Protein AF-A0A2N2PPU5-F1 (afdb_monomer_lite)

Foldseek 3Di:
DPPDDDAAEDEAEQDDVRCVVVPNPPLVCQVVVVHQEYEHEYPPQPDHRPLLRVLVSCVPTNHAYAYEDGDPDDALLSSLVSLLVNVVSPHPYYDYPPCPVCVVVVLNVVSVVCSVVNVCSVVCNVVVVRDDDDDQDQDDVPDGPNPDDPPPPD

Sequence (154 aa):
RIGKGQKISAVVFANEADNLFYGLDVEAWIKEGLVDIIIPYPWPEYFEIDMEFFERITKNSKCEMYPNVMPRQMSPNEYLEKARRYYEHGADGLAFWDCNGRYPLLNQWQAVRELGHQEELGKWLETERFPRRFSLLRRVADYTVDRYWPGSGG

Structure (mmCIF, N/CA/C/O backbone):
data_AF-A0A2N2PPU5-F1
#
_entry.id   AF-A0A2N2PPU5-F1
#
loop_
_atom_site.group_PDB
_atom_site.id
_atom_site.type_symbol
_atom_site.label_atom_id
_atom_site.label_alt_id
_atom_site.label_comp_id
_atom_site.label_asym_id
_atom_site.label_entity_id
_atom_site.label_seq_id
_atom_site.pdbx_PDB_ins_code
_atom_site.Cartn_x
_atom_site.Cartn_y
_atom_site.Cartn_z
_atom_site.occupancy
_atom_site.B_iso_or_equiv
_atom_site.auth_seq_id
_atom_site.auth_comp_id
_atom_site.auth_asym_id
_atom_site.auth_atom_id
_atom_site.pdbx_PDB_model_num
ATOM 1 N N . ARG A 1 1 ? -22.166 -21.556 17.459 1.00 39.47 1 ARG A N 1
ATOM 2 C CA . ARG A 1 1 ? -20.699 -21.410 17.277 1.00 39.47 1 ARG A CA 1
ATOM 3 C C . ARG A 1 1 ? -20.448 -21.200 15.786 1.00 39.47 1 ARG A C 1
ATOM 5 O O . ARG A 1 1 ? -20.415 -22.178 15.055 1.00 39.47 1 ARG A O 1
ATOM 12 N N . ILE A 1 2 ? -20.379 -19.951 15.324 1.00 45.12 2 ILE A N 1
ATOM 13 C CA . ILE A 1 2 ? -19.880 -19.651 13.973 1.00 45.12 2 ILE A CA 1
ATOM 14 C C . ILE A 1 2 ? -18.355 -19.831 14.062 1.00 45.12 2 ILE A C 1
ATOM 16 O O . ILE A 1 2 ? -17.731 -19.291 14.974 1.00 45.12 2 ILE A O 1
ATOM 20 N N . GLY A 1 3 ? -17.799 -20.737 13.254 1.00 46.66 3 GLY A N 1
ATOM 21 C CA . GLY A 1 3 ? -16.379 -21.116 13.261 1.00 46.66 3 GLY A CA 1
ATOM 22 C C . GLY A 1 3 ? -15.447 -19.952 12.906 1.00 46.66 3 GLY A C 1
ATOM 23 O O . GLY A 1 3 ? -15.929 -18.944 12.413 1.00 46.66 3 GLY A O 1
ATOM 24 N N . LYS A 1 4 ? -14.141 -20.107 13.208 1.00 59.59 4 LYS A N 1
ATOM 25 C CA . LYS A 1 4 ? -13.001 -19.197 12.919 1.00 59.59 4 LYS A CA 1
ATOM 26 C C . LYS A 1 4 ? -13.418 -17.861 12.273 1.00 59.59 4 LYS A C 1
ATOM 28 O O . LYS A 1 4 ? -13.713 -17.845 11.083 1.00 59.59 4 LYS A O 1
ATOM 33 N N . GLY A 1 5 ? -13.455 -16.796 13.083 1.00 76.12 5 GLY A N 1
ATOM 34 C CA . GLY A 1 5 ? -14.030 -15.488 12.743 1.00 76.12 5 GLY A CA 1
ATOM 35 C C . GLY A 1 5 ? -13.695 -15.033 11.325 1.00 76.12 5 GLY A C 1
ATOM 36 O O . GLY A 1 5 ? -12.524 -14.906 10.970 1.00 76.12 5 GLY A O 1
ATOM 37 N N . GLN A 1 6 ? -14.734 -14.860 10.510 1.00 86.56 6 GLN A N 1
ATOM 38 C CA . GLN A 1 6 ? -14.619 -14.300 9.169 1.00 86.56 6 GLN A CA 1
ATOM 39 C C . GLN A 1 6 ? -14.116 -12.861 9.288 1.00 86.56 6 GLN A C 1
ATOM 41 O O . GLN A 1 6 ? -14.627 -12.123 10.126 1.00 86.56 6 GLN A O 1
ATOM 46 N N . LYS A 1 7 ? -13.134 -12.487 8.461 1.00 93.00 7 LYS A N 1
ATOM 47 C CA . LYS A 1 7 ? -12.697 -11.095 8.344 1.00 93.00 7 LYS A CA 1
ATOM 48 C C . LYS A 1 7 ? -13.614 -10.336 7.383 1.00 93.00 7 LYS A C 1
ATOM 50 O O . LYS A 1 7 ? -13.991 -10.878 6.342 1.00 93.00 7 LYS A O 1
ATOM 55 N N . ILE A 1 8 ? -13.915 -9.087 7.708 1.00 96.19 8 ILE A N 1
ATOM 56 C CA . ILE A 1 8 ? -14.642 -8.134 6.870 1.00 96.19 8 ILE A CA 1
ATOM 57 C C . ILE A 1 8 ? -13.647 -7.103 6.335 1.00 96.19 8 ILE A C 1
ATOM 59 O O . ILE A 1 8 ? -12.911 -6.483 7.100 1.00 96.19 8 ILE A O 1
ATOM 63 N N . SER A 1 9 ? -13.635 -6.906 5.017 1.00 97.31 9 SER A N 1
ATOM 64 C CA . SER A 1 9 ? -12.830 -5.877 4.354 1.00 97.31 9 SER A CA 1
ATOM 65 C C . SER A 1 9 ? -13.712 -4.843 3.663 1.00 97.31 9 SER A C 1
ATOM 67 O O . SER A 1 9 ? -14.697 -5.226 3.027 1.00 97.31 9 SER A O 1
ATOM 69 N N . ALA A 1 10 ? -13.319 -3.571 3.698 1.00 98.00 10 ALA A N 1
ATOM 70 C CA . ALA A 1 10 ? -13.996 -2.493 2.983 1.00 98.00 10 ALA A CA 1
ATOM 71 C C . ALA A 1 10 ? -13.027 -1.725 2.074 1.00 98.00 10 ALA A C 1
ATOM 73 O O . ALA A 1 10 ? -11.951 -1.308 2.503 1.00 98.00 10 ALA A O 1
ATOM 74 N N . VAL A 1 11 ? -13.435 -1.512 0.821 1.00 97.88 11 VAL A N 1
ATOM 75 C CA . VAL A 1 11 ? -12.782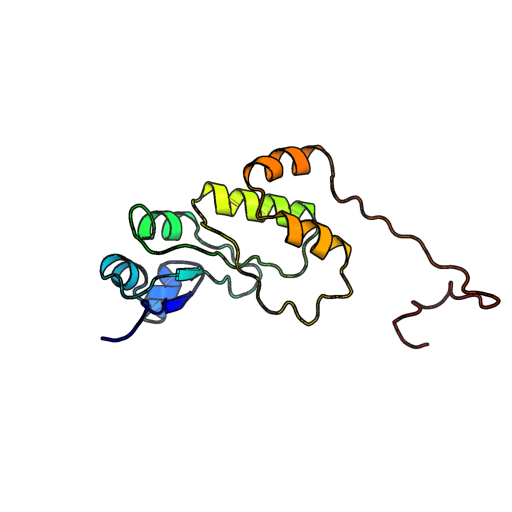 -0.564 -0.090 1.00 97.88 11 VAL A CA 1
ATOM 76 C C . VAL A 1 11 ? -13.456 0.791 0.090 1.00 97.88 11 VAL A C 1
ATOM 78 O O . VAL A 1 11 ? -14.681 0.876 0.016 1.00 97.88 11 VAL A O 1
ATOM 81 N N . VAL A 1 12 ? -12.666 1.828 0.351 1.00 97.69 12 VAL A N 1
ATOM 82 C CA . VAL A 1 12 ? -13.145 3.161 0.755 1.00 97.69 12 VAL A CA 1
ATOM 83 C C . VAL A 1 12 ? -12.490 4.257 -0.087 1.00 97.69 12 VAL A C 1
ATOM 85 O O . VAL A 1 12 ? -11.519 3.994 -0.799 1.00 97.69 12 VAL A O 1
ATOM 88 N N . PHE A 1 13 ? -13.004 5.488 -0.027 1.00 96.94 13 PHE A N 1
ATOM 89 C CA . PHE A 1 13 ? -12.401 6.618 -0.743 1.00 96.94 13 PHE A CA 1
ATOM 90 C C . PHE A 1 13 ? -11.046 7.007 -0.143 1.00 96.94 13 PHE A C 1
ATOM 92 O O . PHE A 1 13 ? -10.718 6.633 0.980 1.00 96.94 13 PHE A O 1
ATOM 99 N N . ALA A 1 14 ? -10.257 7.773 -0.892 1.00 96.56 14 ALA A N 1
ATOM 100 C CA . ALA A 1 14 ? -8.877 8.110 -0.547 1.00 96.56 14 ALA A CA 1
ATOM 101 C C . ALA A 1 14 ? -8.696 9.139 0.582 1.00 96.56 14 ALA A C 1
ATOM 103 O O . ALA A 1 14 ? -7.557 9.360 0.981 1.00 96.56 14 ALA A O 1
ATOM 104 N N . ASN A 1 15 ? -9.755 9.769 1.095 1.00 96.25 15 ASN A N 1
ATOM 105 C CA . ASN A 1 15 ? -9.662 10.767 2.167 1.00 96.25 15 ASN A CA 1
ATOM 106 C C . ASN A 1 15 ? -10.932 10.806 3.036 1.00 96.25 15 ASN A C 1
ATOM 108 O O . ASN A 1 15 ? -11.968 10.248 2.670 1.00 96.25 15 ASN A O 1
ATOM 112 N N . GLU A 1 16 ? -10.847 11.467 4.191 1.00 96.94 16 GLU A N 1
ATOM 113 C CA . GLU A 1 16 ? -11.947 11.590 5.158 1.00 96.94 16 GLU A CA 1
ATOM 114 C C . GLU A 1 16 ? -13.184 12.282 4.566 1.00 96.94 16 GLU A C 1
ATOM 116 O O . GLU A 1 16 ? -14.306 11.801 4.724 1.00 96.94 16 GLU A O 1
ATOM 121 N N . ALA A 1 17 ? -12.978 13.390 3.850 1.00 96.25 17 ALA A N 1
ATOM 122 C CA . ALA A 1 17 ? -14.058 14.233 3.347 1.00 96.25 17 ALA A CA 1
ATOM 123 C C . ALA A 1 17 ? -14.959 13.492 2.349 1.00 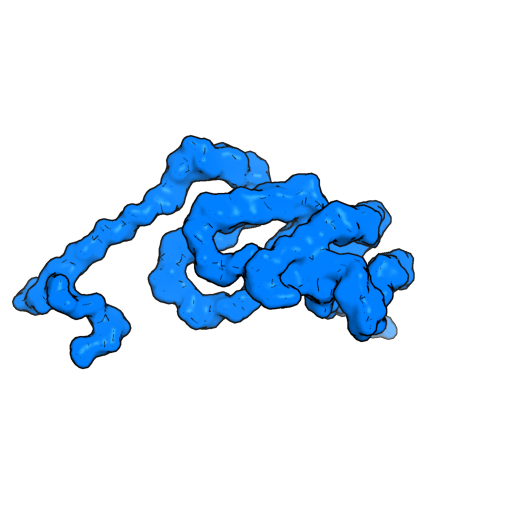96.25 17 ALA A C 1
ATOM 125 O O . ALA A 1 17 ? -16.182 13.545 2.476 1.00 96.25 17 ALA A O 1
ATOM 126 N N . ASP A 1 18 ? -14.370 12.762 1.400 1.00 96.00 18 ASP A N 1
ATOM 127 C CA . ASP A 1 18 ? -15.115 11.983 0.410 1.00 96.00 18 ASP A CA 1
ATOM 128 C C . ASP A 1 18 ? -15.856 10.815 1.066 1.00 96.00 18 ASP A C 1
ATOM 130 O O . ASP A 1 18 ? -17.023 10.568 0.763 1.00 96.00 18 ASP A O 1
ATOM 134 N N . ASN A 1 19 ? -15.210 10.121 2.008 1.00 97.56 19 ASN A N 1
ATOM 135 C CA . ASN A 1 19 ? -15.857 9.044 2.754 1.00 97.56 19 ASN A CA 1
ATOM 136 C C . ASN A 1 19 ? -17.104 9.549 3.489 1.00 97.56 19 ASN A C 1
ATOM 138 O O . ASN A 1 19 ? -18.187 8.994 3.299 1.00 97.56 19 ASN A O 1
ATOM 142 N N . LEU A 1 20 ? -16.992 10.649 4.237 1.00 97.62 20 LEU A N 1
ATOM 143 C CA . LEU A 1 20 ? -18.129 11.242 4.942 1.00 97.62 20 LEU A CA 1
ATOM 144 C C . LEU A 1 20 ? -19.200 11.778 3.986 1.00 97.62 20 LEU A C 1
ATOM 146 O O . LEU A 1 20 ? -20.389 11.576 4.235 1.00 97.62 20 LEU A O 1
ATOM 150 N N . PHE A 1 21 ? -18.805 12.408 2.876 1.00 97.06 21 PHE A N 1
ATOM 151 C CA . PHE A 1 21 ? -19.737 12.903 1.860 1.00 97.06 21 PHE A CA 1
ATOM 152 C C . PHE A 1 21 ? -20.631 11.786 1.300 1.00 97.06 21 PHE A C 1
ATOM 154 O O . PHE A 1 21 ? -21.829 11.993 1.105 1.00 97.06 21 PHE A O 1
ATOM 161 N N . TYR A 1 22 ? -20.074 10.588 1.099 1.00 97.00 22 TYR A N 1
ATOM 162 C CA . TYR A 1 22 ? -20.811 9.411 0.629 1.00 97.00 22 TYR A CA 1
ATOM 163 C C . TYR A 1 22 ? -21.372 8.523 1.756 1.00 97.00 22 TYR A C 1
ATOM 165 O O . TYR A 1 22 ? -21.889 7.440 1.479 1.00 97.00 22 TYR A O 1
ATOM 173 N N . GLY A 1 23 ? -21.323 8.972 3.015 1.00 97.50 23 GLY A N 1
ATOM 174 C CA . GLY A 1 23 ? -21.933 8.276 4.154 1.00 97.50 23 GLY A CA 1
ATOM 175 C C . GLY A 1 23 ? -21.133 7.089 4.701 1.00 97.50 23 GLY A C 1
ATOM 176 O O . GLY A 1 23 ? -21.709 6.202 5.330 1.00 97.50 23 GLY A O 1
ATOM 177 N N . LEU A 1 24 ? -19.821 7.054 4.465 1.00 98.12 24 LEU A N 1
ATOM 178 C CA . LEU A 1 24 ? -18.902 6.048 4.992 1.00 98.12 24 LEU A CA 1
ATOM 179 C C . LEU A 1 24 ? -18.167 6.617 6.217 1.00 98.12 24 LEU A C 1
ATOM 181 O O . LEU A 1 24 ? -17.141 7.282 6.086 1.00 98.12 24 LEU A O 1
ATOM 185 N N . ASP A 1 25 ? -18.677 6.356 7.423 1.00 98.25 25 ASP A N 1
ATOM 186 C CA . ASP A 1 25 ? -17.979 6.701 8.672 1.00 98.25 25 ASP A CA 1
ATOM 187 C C . ASP A 1 25 ? -16.933 5.629 9.017 1.00 98.25 25 ASP A C 1
ATOM 189 O O . ASP A 1 25 ? -17.117 4.769 9.882 1.00 98.25 25 ASP A O 1
ATOM 193 N N . VAL A 1 26 ? -15.832 5.655 8.265 1.00 98.31 26 VAL A N 1
ATOM 194 C CA . VAL A 1 26 ? -14.758 4.656 8.354 1.00 98.31 26 VAL A CA 1
ATOM 195 C C . VAL A 1 26 ? -14.116 4.642 9.744 1.00 98.31 26 VAL A C 1
ATOM 197 O O . VAL A 1 26 ? -13.783 3.575 10.258 1.00 98.31 26 VAL A O 1
ATOM 200 N N . GLU A 1 27 ? -13.966 5.807 10.381 1.00 98.31 27 GLU A N 1
ATOM 201 C CA . GLU A 1 27 ? -13.378 5.906 11.719 1.00 98.31 27 GLU A CA 1
ATOM 202 C C . GLU A 1 27 ? -14.265 5.226 12.772 1.00 98.31 27 GLU A C 1
ATOM 204 O O . GLU A 1 27 ? -13.750 4.474 13.606 1.00 98.31 27 GLU A O 1
ATOM 209 N N . ALA A 1 28 ? -15.587 5.432 12.724 1.00 98.31 28 ALA A N 1
ATOM 210 C CA . ALA A 1 28 ? -16.514 4.727 13.607 1.00 98.31 28 ALA A CA 1
ATOM 211 C C . ALA A 1 28 ? -16.465 3.210 13.381 1.00 98.31 28 ALA A C 1
ATOM 213 O O . ALA A 1 28 ? -16.356 2.453 14.346 1.00 98.31 28 ALA A O 1
ATOM 214 N N . TRP A 1 29 ? -16.449 2.754 12.122 1.00 98.38 29 TRP A N 1
ATOM 215 C CA . TRP A 1 29 ? -16.381 1.322 11.807 1.00 98.38 29 TRP A CA 1
ATOM 216 C C . TRP A 1 29 ? -15.142 0.648 12.393 1.00 98.38 29 TRP A C 1
ATOM 218 O O . TRP A 1 29 ? -15.244 -0.453 12.937 1.00 98.38 29 TRP A O 1
ATOM 228 N N . ILE A 1 30 ? -13.982 1.306 12.313 1.00 98.12 30 ILE A N 1
ATOM 229 C CA . ILE A 1 30 ? -12.733 0.790 12.883 1.00 98.12 30 ILE A CA 1
ATOM 230 C C . ILE A 1 30 ? -12.802 0.773 14.415 1.00 98.12 30 ILE A C 1
ATOM 232 O O . ILE A 1 30 ? -12.472 -0.243 15.031 1.00 98.12 30 ILE A O 1
ATOM 236 N N . LYS A 1 31 ? -13.262 1.864 15.044 1.00 97.50 31 LYS A N 1
ATOM 237 C CA . LYS A 1 31 ? -13.374 1.965 16.512 1.00 97.50 31 LYS A CA 1
ATOM 238 C C . LYS A 1 31 ? -14.321 0.926 17.106 1.00 97.50 31 LYS A C 1
ATOM 240 O O . LYS A 1 31 ? -14.039 0.375 18.168 1.00 97.50 31 LYS A O 1
ATOM 245 N N . GLU A 1 32 ? -15.428 0.660 16.425 1.00 97.31 32 GLU A N 1
ATOM 246 C CA . GLU A 1 32 ? -16.437 -0.313 16.847 1.00 97.31 32 GLU A CA 1
ATOM 247 C C . GLU A 1 32 ? -16.075 -1.756 16.462 1.00 97.31 32 GLU A C 1
ATOM 249 O O . GLU A 1 32 ? -16.741 -2.697 16.896 1.00 97.31 32 GLU A O 1
ATOM 254 N N . GLY A 1 33 ? -15.002 -1.956 15.688 1.00 96.06 33 GLY A N 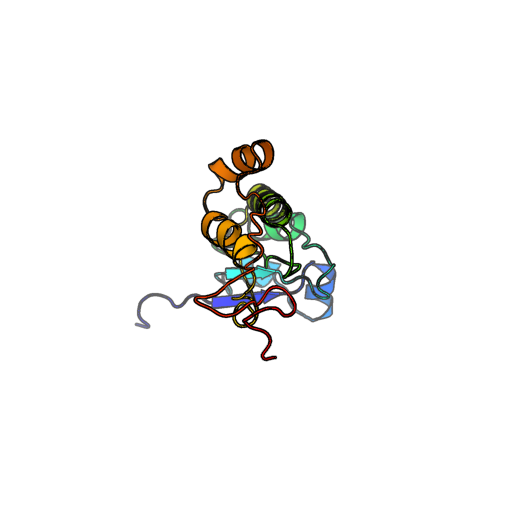1
ATOM 255 C CA . GLY A 1 33 ? -14.553 -3.277 15.250 1.00 96.06 33 GLY A CA 1
ATOM 256 C C . GLY A 1 33 ? -15.491 -3.932 14.233 1.00 96.06 33 GLY A C 1
ATOM 257 O O . GLY A 1 33 ? -15.623 -5.154 14.223 1.00 96.06 33 GLY A O 1
ATOM 258 N N . LEU A 1 34 ? -16.160 -3.127 13.403 1.00 96.56 34 LEU A N 1
ATOM 259 C CA . LEU A 1 34 ? -17.064 -3.593 12.344 1.00 96.56 34 LEU A CA 1
ATOM 260 C C . LEU A 1 34 ? -16.315 -4.045 11.083 1.00 96.56 34 LEU A C 1
ATOM 262 O O . LEU A 1 34 ? -16.874 -4.768 10.258 1.00 96.56 34 LEU A O 1
ATOM 266 N N . VAL A 1 35 ? -15.065 -3.607 10.928 1.00 97.38 35 VAL A N 1
ATOM 267 C CA . VAL A 1 35 ? -14.198 -3.922 9.793 1.00 97.38 35 VAL A CA 1
ATOM 268 C C . VAL A 1 35 ? -12.828 -4.379 10.290 1.00 97.38 35 VAL A C 1
ATOM 270 O O . VAL A 1 35 ? -12.257 -3.793 11.208 1.00 97.38 35 VAL A O 1
ATOM 273 N N . ASP A 1 36 ? -12.299 -5.434 9.675 1.00 97.62 36 ASP A N 1
ATOM 274 C CA . ASP A 1 36 ? -10.976 -5.982 9.982 1.00 97.62 36 ASP A CA 1
ATOM 275 C C . ASP A 1 36 ? -9.902 -5.437 9.037 1.00 97.62 36 ASP A C 1
ATOM 277 O O . ASP A 1 36 ? -8.734 -5.382 9.408 1.00 97.62 36 ASP A O 1
ATOM 281 N N . ILE A 1 37 ? -10.274 -5.061 7.809 1.00 98.38 37 ILE A N 1
ATOM 282 C CA . ILE A 1 37 ? -9.345 -4.583 6.778 1.00 98.38 37 ILE A CA 1
ATOM 283 C C . ILE A 1 37 ? -9.933 -3.373 6.047 1.00 98.38 37 ILE A C 1
ATOM 285 O O . ILE A 1 37 ? -11.025 -3.460 5.482 1.00 98.38 37 ILE A O 1
ATOM 289 N N . ILE A 1 38 ? -9.180 -2.278 5.964 1.00 98.44 38 ILE A N 1
ATOM 290 C CA . ILE A 1 38 ? -9.516 -1.134 5.109 1.00 98.44 38 ILE A CA 1
ATOM 291 C C . ILE A 1 38 ? -8.575 -1.045 3.909 1.00 98.44 38 ILE A C 1
ATOM 293 O O . ILE A 1 38 ? -7.371 -1.287 3.999 1.00 98.44 38 ILE A O 1
ATOM 297 N N . ILE A 1 39 ? -9.151 -0.721 2.754 1.00 98.56 39 ILE A N 1
ATOM 298 C CA . ILE A 1 39 ? -8.447 -0.584 1.478 1.00 98.56 39 ILE A CA 1
ATOM 299 C C . ILE A 1 39 ? -8.796 0.797 0.918 1.00 98.56 39 ILE A C 1
ATOM 301 O O . ILE A 1 39 ? -9.788 0.931 0.193 1.00 98.56 39 ILE A O 1
ATOM 305 N N . PRO A 1 40 ? -8.035 1.849 1.265 1.00 97.75 40 PRO A N 1
ATOM 306 C CA . PRO A 1 40 ? -8.244 3.150 0.663 1.00 97.75 40 PRO A CA 1
ATOM 307 C C . PRO A 1 40 ? -7.901 3.089 -0.820 1.00 97.75 40 PRO A C 1
ATOM 309 O O . PRO A 1 40 ? -6.853 2.577 -1.229 1.00 97.75 40 PRO A O 1
ATOM 312 N N . TYR A 1 41 ? -8.828 3.586 -1.628 1.00 95.62 41 TYR A N 1
ATOM 313 C CA . TYR A 1 41 ? -8.772 3.518 -3.073 1.00 95.62 41 TYR A CA 1
ATOM 314 C C . TYR A 1 41 ? -8.777 4.940 -3.657 1.00 95.62 41 TYR A C 1
ATOM 316 O O . TYR A 1 41 ? -9.760 5.671 -3.497 1.00 95.62 41 TYR A O 1
ATOM 324 N N . PRO A 1 42 ? -7.709 5.350 -4.362 1.00 90.44 42 PRO A N 1
ATOM 325 C CA . PRO A 1 42 ? -7.650 6.648 -5.013 1.00 90.44 42 PRO A CA 1
ATOM 326 C C . PRO A 1 42 ? -8.431 6.624 -6.327 1.00 90.44 42 PRO A C 1
ATOM 328 O O . PRO A 1 42 ? -8.008 6.036 -7.327 1.00 90.44 42 PRO A O 1
ATOM 331 N N . TRP A 1 43 ? -9.602 7.262 -6.313 1.00 80.38 43 TRP A N 1
ATOM 332 C CA . TRP A 1 43 ? -10.400 7.530 -7.505 1.00 80.38 43 TRP A CA 1
ATOM 333 C C . TRP A 1 43 ? -10.648 9.037 -7.650 1.00 80.38 43 TRP A C 1
ATOM 335 O O . TRP A 1 43 ? -11.190 9.633 -6.721 1.00 80.38 43 TRP A O 1
ATOM 345 N N . PRO A 1 44 ? -10.349 9.643 -8.816 1.00 80.50 44 PRO A N 1
ATOM 346 C CA . PRO A 1 44 ? -9.711 9.046 -9.999 1.00 80.50 44 PRO A CA 1
ATOM 347 C C . PRO A 1 44 ? -8.235 8.657 -9.764 1.00 80.50 44 PRO A C 1
ATOM 349 O O . PRO A 1 44 ? -7.628 9.080 -8.790 1.00 80.50 44 PRO A O 1
ATOM 352 N N . GLU A 1 45 ? -7.652 7.856 -10.667 1.00 67.56 45 GLU A N 1
ATOM 353 C CA . GLU A 1 45 ? -6.344 7.161 -10.538 1.00 67.56 45 GLU A CA 1
ATOM 354 C C . GLU A 1 45 ? -5.125 8.043 -10.180 1.00 67.56 45 GLU A C 1
ATOM 356 O O . GLU A 1 45 ? -4.099 7.520 -9.750 1.00 67.56 45 GLU A O 1
ATOM 361 N N . TYR A 1 46 ? -5.236 9.366 -10.320 1.00 69.44 46 TYR A N 1
ATOM 362 C CA . TYR A 1 46 ? -4.180 10.336 -10.005 1.00 69.44 46 TYR A CA 1
ATOM 363 C C . TYR A 1 46 ? -4.342 11.027 -8.647 1.00 69.44 46 TYR A C 1
ATOM 365 O O . TYR A 1 46 ? -3.544 11.901 -8.313 1.00 69.44 46 TYR A O 1
ATOM 373 N N . PHE A 1 47 ? -5.375 10.686 -7.877 1.00 83.75 47 PHE A N 1
ATOM 374 C CA . PHE A 1 47 ? -5.492 11.161 -6.504 1.00 83.75 47 PHE A CA 1
ATOM 375 C C . PHE A 1 47 ? -4.510 10.408 -5.610 1.00 83.75 47 PHE A C 1
ATOM 377 O O . PHE A 1 47 ? -4.254 9.220 -5.797 1.00 83.75 47 PHE A O 1
ATOM 384 N N . GLU A 1 48 ? -3.958 11.105 -4.625 1.00 92.38 48 GLU A N 1
ATOM 385 C CA . GLU A 1 48 ? -3.175 10.459 -3.580 1.00 92.38 48 GLU A CA 1
ATOM 386 C C . GLU A 1 48 ? -4.088 10.061 -2.422 1.00 92.38 48 GLU A C 1
ATOM 388 O O . GLU A 1 48 ? -5.089 10.720 -2.135 1.00 92.38 48 GLU A O 1
ATOM 393 N N . ILE A 1 49 ? -3.732 8.958 -1.771 1.00 97.06 49 ILE A N 1
ATOM 394 C CA . ILE A 1 49 ? -4.376 8.528 -0.533 1.00 97.06 49 ILE A CA 1
ATOM 395 C C . ILE A 1 49 ? -3.884 9.436 0.595 1.00 97.06 49 ILE A C 1
ATOM 397 O O . ILE A 1 49 ? -2.676 9.643 0.742 1.00 97.06 49 ILE A O 1
ATOM 401 N N . ASP A 1 50 ? -4.810 9.940 1.405 1.00 97.25 50 ASP A N 1
ATOM 402 C CA . ASP A 1 50 ? -4.519 10.631 2.658 1.00 97.25 50 ASP A CA 1
ATOM 403 C C . ASP A 1 50 ? -4.049 9.617 3.710 1.00 97.25 50 ASP A C 1
ATOM 405 O O . ASP A 1 50 ? -4.803 9.133 4.555 1.00 97.25 50 ASP A O 1
ATOM 409 N N . MET A 1 51 ? -2.780 9.232 3.598 1.00 97.94 51 MET A N 1
ATOM 410 C CA . MET A 1 51 ? -2.176 8.240 4.480 1.00 97.94 51 MET A CA 1
ATOM 411 C C . MET A 1 51 ? -2.130 8.703 5.938 1.00 97.94 51 MET A C 1
ATOM 413 O O . MET A 1 51 ? -2.212 7.858 6.819 1.00 97.94 51 MET A O 1
ATOM 417 N N . GLU A 1 52 ? -2.050 10.009 6.206 1.00 98.06 52 GLU A N 1
ATOM 418 C CA . GLU A 1 52 ? -2.048 10.542 7.574 1.00 98.06 52 GLU A CA 1
ATOM 419 C C . GLU A 1 52 ? -3.404 10.321 8.254 1.00 98.06 52 GLU A C 1
ATOM 421 O O . GLU A 1 52 ? -3.462 9.891 9.410 1.00 98.06 52 GLU A O 1
ATOM 426 N N . PHE A 1 53 ? -4.504 10.553 7.528 1.00 98.00 53 PHE A N 1
ATOM 427 C CA . PHE A 1 53 ? -5.844 10.221 8.003 1.00 98.00 53 PHE A CA 1
ATOM 428 C C . PHE A 1 53 ? -5.980 8.727 8.309 1.00 98.00 53 PHE A C 1
ATOM 430 O O . PHE A 1 53 ? -6.410 8.362 9.407 1.00 98.00 53 PHE A O 1
ATOM 437 N N . PHE A 1 54 ? -5.598 7.859 7.367 1.00 98.38 54 PHE A N 1
ATOM 438 C CA . PHE A 1 54 ? -5.763 6.421 7.568 1.00 98.38 54 PHE A CA 1
ATOM 439 C C . PHE A 1 54 ? -4.855 5.874 8.669 1.00 98.38 54 PHE A C 1
ATOM 441 O O . PHE A 1 54 ? -5.333 5.097 9.492 1.00 98.38 54 PHE A O 1
ATOM 448 N N . GLU A 1 55 ? -3.604 6.332 8.755 1.00 98.31 55 GLU A N 1
ATOM 449 C CA . GLU A 1 55 ? -2.698 6.016 9.862 1.00 98.31 55 GLU A CA 1
ATOM 450 C C . GLU A 1 55 ? -3.335 6.402 11.202 1.00 98.31 55 GLU A C 1
ATOM 452 O O . GLU A 1 55 ? -3.374 5.599 12.133 1.00 98.31 55 GLU A O 1
ATOM 457 N N . ARG A 1 56 ? -3.892 7.615 11.308 1.00 98.19 56 ARG A N 1
ATOM 458 C CA . ARG A 1 56 ? -4.522 8.108 12.539 1.00 98.19 56 ARG A CA 1
ATOM 459 C C . ARG A 1 56 ? -5.659 7.204 13.017 1.00 98.19 56 ARG A C 1
ATOM 461 O O . ARG A 1 56 ? -5.750 6.959 14.220 1.00 98.19 56 ARG A O 1
ATOM 468 N N . ILE A 1 57 ? -6.534 6.752 12.116 1.00 97.94 57 ILE A N 1
ATOM 469 C CA . ILE A 1 57 ? -7.730 5.977 12.491 1.00 97.94 57 ILE A CA 1
ATOM 470 C C . ILE A 1 57 ? -7.445 4.484 12.691 1.00 97.94 57 ILE A C 1
ATOM 472 O O . ILE A 1 57 ? -8.181 3.830 13.428 1.00 97.94 57 ILE A O 1
ATOM 476 N N . THR A 1 58 ? -6.388 3.941 12.081 1.00 98.00 58 THR A N 1
ATOM 477 C CA . THR A 1 58 ? -5.998 2.528 12.238 1.00 98.00 58 THR A CA 1
ATOM 478 C C . THR A 1 58 ? -5.013 2.318 13.383 1.00 98.00 58 THR A C 1
ATOM 480 O O . THR A 1 58 ? -4.942 1.217 13.940 1.00 98.00 58 THR A O 1
ATOM 483 N N . LYS A 1 59 ? -4.284 3.360 13.800 1.00 96.62 59 LYS A N 1
ATOM 484 C CA . LYS A 1 59 ? -3.314 3.292 14.896 1.00 96.62 59 LYS A CA 1
ATOM 485 C C . LYS A 1 59 ? -3.946 2.778 16.187 1.00 96.62 59 LYS A C 1
ATOM 487 O O . LYS A 1 59 ? -4.956 3.290 16.662 1.00 96.62 59 LYS A O 1
ATOM 492 N N . ASN A 1 60 ? -3.295 1.787 16.798 1.00 94.38 60 ASN A N 1
ATOM 493 C CA . ASN A 1 60 ? -3.772 1.078 17.994 1.00 94.38 60 ASN A CA 1
ATOM 494 C C . ASN A 1 60 ? -5.137 0.377 17.824 1.00 94.38 60 ASN A C 1
ATOM 496 O O . ASN A 1 60 ? -5.745 -0.022 18.820 1.00 94.38 60 ASN A O 1
ATOM 500 N N . SER A 1 61 ? -5.620 0.209 16.593 1.00 95.94 61 SER A N 1
ATOM 501 C CA . SER A 1 61 ? -6.782 -0.619 16.285 1.00 95.94 61 SER A CA 1
ATOM 502 C C . SER A 1 61 ? -6.343 -2.043 15.916 1.00 95.94 61 SER A C 1
ATOM 504 O O . SER A 1 61 ? -5.156 -2.335 15.783 1.00 95.94 61 SER A O 1
ATOM 506 N N . LYS A 1 62 ? -7.311 -2.952 15.763 1.00 94.81 62 LYS A N 1
ATOM 507 C CA . LYS A 1 62 ? -7.074 -4.280 15.169 1.00 94.81 62 LYS A CA 1
ATOM 508 C C . LYS A 1 62 ? -7.301 -4.294 13.655 1.00 94.81 62 LYS A C 1
ATOM 510 O O . LYS A 1 62 ? -7.170 -5.354 13.051 1.00 94.81 62 LYS A O 1
ATOM 515 N N . CYS A 1 63 ? -7.714 -3.164 13.082 1.00 97.94 63 CYS A N 1
ATOM 516 C CA . CYS A 1 63 ? -7.987 -3.049 11.663 1.00 97.94 63 CYS A CA 1
ATOM 517 C C . CYS A 1 63 ? -6.673 -2.862 10.909 1.00 97.94 63 CYS A C 1
ATOM 519 O O . CYS A 1 63 ? -5.899 -1.962 11.227 1.00 97.94 63 CYS A O 1
ATOM 521 N N . GLU A 1 64 ? -6.446 -3.718 9.920 1.00 98.19 64 GLU A N 1
ATOM 522 C CA . GLU A 1 64 ? -5.273 -3.663 9.059 1.00 98.19 64 GLU A CA 1
ATOM 523 C C . GLU A 1 64 ? -5.529 -2.738 7.855 1.00 98.19 64 GLU A C 1
ATOM 525 O O . GLU A 1 64 ? -6.622 -2.718 7.277 1.00 98.19 64 GLU A O 1
ATOM 530 N N . MET A 1 65 ? -4.504 -2.006 7.429 1.00 98.38 65 MET A N 1
ATOM 531 C CA . MET A 1 65 ? -4.551 -1.065 6.315 1.00 98.38 65 MET A CA 1
ATOM 532 C C . MET A 1 65 ? -3.780 -1.578 5.093 1.00 98.38 65 MET A C 1
ATOM 534 O O . MET A 1 65 ? -2.571 -1.792 5.151 1.00 98.38 65 MET A O 1
ATOM 538 N N . TYR A 1 66 ? -4.467 -1.685 3.951 1.00 98.56 66 TYR A N 1
ATOM 539 C CA . TYR A 1 66 ? -3.882 -2.107 2.672 1.00 98.56 66 TYR A CA 1
ATOM 540 C C . TYR A 1 66 ? -4.201 -1.087 1.570 1.00 98.56 66 TYR A C 1
ATOM 542 O O . TYR A 1 66 ? -5.125 -1.306 0.784 1.00 98.56 66 TYR A O 1
ATOM 550 N N . PRO A 1 67 ? -3.479 0.045 1.487 1.00 98.06 67 PRO A N 1
ATOM 551 C CA . PRO A 1 67 ? -3.703 1.047 0.454 1.00 98.06 67 PRO A CA 1
ATOM 552 C C . PRO A 1 67 ? -3.571 0.454 -0.944 1.00 98.06 67 PRO A C 1
ATOM 554 O O . PRO A 1 67 ? -2.683 -0.360 -1.225 1.00 98.06 67 PRO A O 1
ATOM 557 N N . ASN A 1 68 ? -4.474 0.864 -1.834 1.00 96.81 68 ASN A N 1
ATOM 558 C CA . ASN A 1 68 ? -4.425 0.432 -3.220 1.00 96.81 68 ASN A CA 1
ATOM 559 C C . ASN A 1 68 ? -3.289 1.142 -3.961 1.00 96.81 68 ASN A C 1
ATOM 561 O O . ASN A 1 68 ? -3.194 2.369 -3.953 1.00 96.81 68 ASN A O 1
ATOM 565 N N . VAL A 1 69 ? -2.430 0.370 -4.622 1.00 94.56 69 VAL A N 1
ATOM 566 C CA . VAL A 1 69 ? -1.266 0.913 -5.319 1.00 94.56 69 VAL A CA 1
ATOM 567 C C . VAL A 1 69 ? -1.653 1.378 -6.717 1.00 94.56 69 VAL A C 1
ATOM 569 O O . VAL A 1 69 ? -1.775 0.584 -7.654 1.00 94.56 69 VAL A O 1
ATOM 572 N N . MET A 1 70 ? -1.790 2.695 -6.843 1.00 92.50 70 MET A N 1
ATOM 573 C CA . MET A 1 70 ? -2.168 3.399 -8.064 1.00 92.50 70 MET A CA 1
ATOM 574 C C . MET A 1 70 ? -1.204 4.566 -8.340 1.00 92.50 70 MET A C 1
ATOM 576 O O . MET A 1 70 ? -0.718 5.173 -7.380 1.00 92.50 70 MET A O 1
ATOM 580 N N . PRO A 1 71 ? -0.941 4.927 -9.610 1.00 90.31 71 PRO A N 1
ATOM 581 C CA . PRO A 1 71 ? -1.491 4.336 -10.836 1.00 90.31 71 PRO A CA 1
ATOM 582 C C . PRO A 1 71 ? -1.089 2.880 -11.118 1.00 90.31 71 PRO A C 1
ATOM 584 O O . PRO A 1 71 ? -0.077 2.372 -10.638 1.00 90.31 71 PRO A O 1
ATOM 587 N N . ARG A 1 72 ? -1.872 2.178 -11.941 1.00 87.06 72 ARG A N 1
ATOM 588 C CA . ARG A 1 72 ? -1.618 0.775 -12.316 1.00 87.06 72 ARG A CA 1
ATOM 589 C C . ARG A 1 72 ? -0.431 0.618 -13.246 1.00 87.06 72 ARG A C 1
ATOM 591 O O . ARG A 1 72 ? 0.065 -0.485 -13.412 1.00 87.06 72 ARG A O 1
ATOM 598 N N . GLN A 1 73 ? 0.000 1.669 -13.923 1.00 86.50 73 GLN A N 1
ATOM 599 C CA . GLN A 1 73 ? 1.134 1.591 -14.832 1.00 86.50 73 GLN A CA 1
ATOM 600 C C . GLN A 1 73 ? 2.203 2.557 -14.369 1.00 86.50 73 GLN A C 1
ATOM 602 O O . GLN A 1 73 ? 2.236 3.714 -14.764 1.00 86.50 73 GLN A O 1
ATOM 607 N N . MET A 1 74 ? 3.079 2.032 -13.526 1.00 88.12 74 MET A N 1
ATOM 608 C CA . MET A 1 74 ? 4.244 2.736 -13.017 1.00 88.12 74 MET A CA 1
ATOM 609 C C . MET A 1 74 ? 5.510 1.976 -13.407 1.00 88.12 74 MET A C 1
ATOM 611 O O . MET A 1 74 ? 5.490 0.778 -13.716 1.00 88.12 74 MET A O 1
ATOM 615 N N . SER A 1 75 ? 6.630 2.679 -13.435 1.00 88.62 75 SER A N 1
ATOM 616 C CA . SER A 1 75 ? 7.952 2.075 -13.468 1.00 88.62 75 SER A CA 1
ATOM 617 C C . SER A 1 75 ? 8.234 1.304 -12.167 1.00 88.62 75 SER A C 1
ATOM 619 O O . SER A 1 75 ? 7.595 1.544 -11.142 1.00 88.62 75 SER A O 1
ATOM 621 N N . PRO A 1 76 ? 9.203 0.371 -12.178 1.00 89.19 76 PRO A N 1
ATOM 622 C CA . PRO A 1 76 ? 9.634 -0.322 -10.966 1.00 89.19 76 PRO A CA 1
ATOM 623 C C . PRO A 1 76 ? 9.988 0.606 -9.795 1.00 89.19 76 PRO A C 1
ATOM 625 O O . PRO A 1 76 ? 9.584 0.331 -8.670 1.00 89.19 76 PRO A O 1
ATOM 628 N N . ASN A 1 77 ? 10.692 1.714 -10.052 1.00 89.88 77 ASN A N 1
ATOM 629 C CA . ASN A 1 77 ? 11.103 2.645 -8.997 1.00 89.88 77 ASN A CA 1
ATOM 630 C C . ASN A 1 77 ? 9.905 3.389 -8.402 1.00 89.88 77 ASN A C 1
ATOM 632 O O . ASN A 1 77 ? 9.791 3.466 -7.188 1.00 89.88 77 ASN A O 1
ATOM 636 N N . GLU A 1 78 ? 8.959 3.834 -9.229 1.00 92.00 78 GLU A N 1
ATOM 637 C CA . GLU A 1 78 ? 7.719 4.460 -8.748 1.00 92.00 78 GLU A CA 1
ATOM 638 C C . GLU A 1 78 ? 6.895 3.497 -7.868 1.00 92.00 78 GLU A C 1
ATOM 640 O O . GLU A 1 78 ? 6.339 3.906 -6.849 1.00 92.00 78 GLU A O 1
ATOM 645 N N . TYR A 1 79 ? 6.867 2.197 -8.198 1.00 93.69 79 TYR A N 1
ATOM 646 C CA . TYR A 1 79 ? 6.276 1.172 -7.327 1.00 93.69 79 TYR A CA 1
ATOM 647 C C . TYR A 1 79 ? 6.981 1.071 -5.970 1.00 93.69 79 TYR A C 1
ATOM 649 O O . TYR A 1 79 ? 6.308 1.013 -4.940 1.00 93.69 79 TYR A O 1
ATOM 657 N N . LEU A 1 80 ? 8.317 1.048 -5.966 1.00 93.88 80 LEU A N 1
ATOM 658 C CA . LEU A 1 80 ? 9.125 0.985 -4.746 1.00 93.88 80 LEU A CA 1
ATOM 659 C C . LEU A 1 80 ? 8.931 2.229 -3.869 1.00 93.88 80 LEU A C 1
ATOM 661 O O . LEU A 1 80 ? 8.713 2.096 -2.667 1.00 93.88 80 LEU A O 1
ATOM 665 N N . GLU A 1 81 ? 8.974 3.426 -4.460 1.00 94.06 81 GLU A N 1
ATOM 666 C CA . GLU A 1 81 ? 8.790 4.697 -3.749 1.00 94.06 81 GLU A CA 1
ATOM 667 C C . GLU A 1 81 ? 7.407 4.783 -3.109 1.00 94.06 81 GLU A C 1
ATOM 669 O O . GLU A 1 81 ? 7.290 5.131 -1.932 1.00 94.06 81 GLU A O 1
ATOM 674 N N . LYS A 1 82 ? 6.360 4.424 -3.862 1.00 95.31 82 LYS A N 1
ATOM 675 C CA . LYS A 1 82 ? 4.982 4.463 -3.369 1.00 95.31 82 LYS A CA 1
ATOM 676 C C . LYS A 1 82 ? 4.746 3.428 -2.269 1.00 95.31 82 LYS A C 1
ATOM 678 O O . LYS A 1 82 ? 4.181 3.773 -1.235 1.00 95.31 82 LYS A O 1
ATOM 683 N N . ALA A 1 83 ? 5.240 2.199 -2.441 1.00 96.88 83 ALA A N 1
ATOM 684 C CA . ALA A 1 83 ? 5.186 1.174 -1.399 1.00 96.88 83 ALA A CA 1
ATOM 685 C C . ALA A 1 83 ? 5.901 1.634 -0.120 1.00 96.88 83 ALA A C 1
ATOM 687 O O . ALA A 1 83 ? 5.310 1.575 0.955 1.00 96.88 83 ALA A O 1
ATOM 688 N N . ARG A 1 84 ? 7.132 2.157 -0.236 1.00 96.12 84 ARG A N 1
ATOM 689 C CA . ARG A 1 84 ? 7.897 2.689 0.903 1.00 96.12 84 ARG A CA 1
ATOM 690 C C . ARG A 1 84 ? 7.102 3.760 1.646 1.00 96.12 84 ARG A C 1
ATOM 692 O O . ARG A 1 84 ? 6.955 3.656 2.857 1.00 96.12 84 ARG A O 1
ATOM 699 N N . ARG A 1 85 ? 6.543 4.739 0.926 1.00 95.81 85 ARG A N 1
ATOM 700 C CA . ARG A 1 85 ? 5.726 5.804 1.525 1.00 95.81 85 ARG A CA 1
ATOM 701 C C . ARG A 1 85 ? 4.522 5.241 2.281 1.00 95.81 85 ARG A C 1
ATOM 703 O O . ARG A 1 85 ? 4.222 5.705 3.371 1.00 95.81 85 ARG A O 1
ATOM 710 N N . TYR A 1 86 ? 3.830 4.249 1.728 1.00 97.88 86 TYR A N 1
ATOM 711 C CA . TYR A 1 86 ? 2.690 3.636 2.411 1.00 97.88 86 TYR A CA 1
ATOM 712 C C . TYR A 1 86 ? 3.097 2.899 3.689 1.00 97.88 86 TYR A C 1
ATOM 714 O O . TYR A 1 86 ? 2.434 3.056 4.712 1.00 97.88 86 TYR A O 1
ATOM 722 N N . TYR A 1 87 ? 4.206 2.158 3.664 1.00 97.88 87 TYR A N 1
ATOM 723 C CA . TYR A 1 87 ? 4.734 1.493 4.858 1.00 97.88 87 TYR A CA 1
ATOM 724 C C . TYR A 1 87 ? 5.210 2.481 5.930 1.00 97.88 87 TYR A C 1
ATOM 726 O O . TYR A 1 87 ? 4.980 2.250 7.113 1.00 97.88 87 TYR A O 1
ATOM 734 N N . GLU A 1 88 ? 5.803 3.610 5.535 1.00 96.25 88 GLU A N 1
ATOM 735 C CA . GLU A 1 88 ? 6.193 4.687 6.460 1.00 96.25 88 GLU A CA 1
ATOM 736 C C . GLU A 1 88 ? 5.003 5.297 7.208 1.00 96.25 88 GLU A C 1
ATOM 738 O O . GLU A 1 88 ? 5.172 5.770 8.328 1.00 96.25 88 GLU A O 1
ATOM 743 N N . HIS A 1 89 ? 3.806 5.214 6.626 1.00 97.00 89 HIS A N 1
ATOM 744 C CA . HIS A 1 89 ? 2.540 5.614 7.240 1.00 97.00 89 HIS A CA 1
ATOM 745 C C . HIS A 1 89 ? 1.744 4.431 7.817 1.00 97.00 89 HIS A C 1
ATOM 747 O O . HIS A 1 89 ? 0.526 4.495 7.956 1.00 97.00 89 HIS A O 1
ATOM 753 N N . GLY A 1 90 ? 2.411 3.322 8.143 1.00 96.31 90 GLY A N 1
ATOM 754 C CA . GLY A 1 90 ? 1.799 2.224 8.891 1.00 96.31 90 GLY A CA 1
ATOM 755 C C . GLY A 1 90 ? 0.885 1.306 8.080 1.00 96.31 90 GLY A C 1
ATOM 756 O O . GLY A 1 90 ? 0.019 0.662 8.662 1.00 96.31 90 GLY A O 1
ATOM 757 N N . ALA A 1 91 ? 1.044 1.227 6.756 1.00 98.19 91 ALA A N 1
ATOM 758 C CA . ALA A 1 91 ? 0.372 0.190 5.976 1.00 98.19 91 ALA A CA 1
ATOM 759 C C . ALA A 1 91 ? 0.833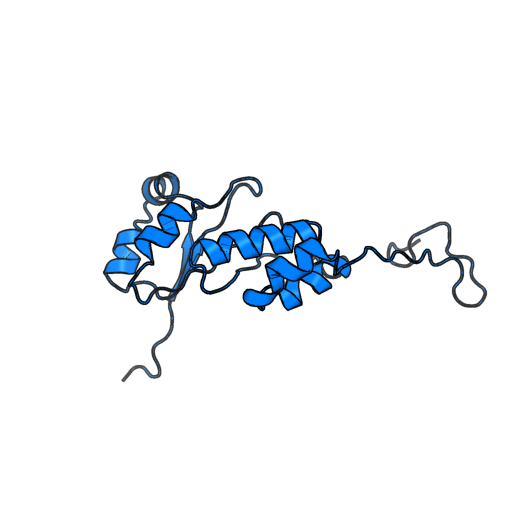 -1.214 6.410 1.00 98.19 91 ALA A C 1
ATOM 761 O O . ALA A 1 91 ? 2.029 -1.489 6.491 1.00 98.19 91 ALA A O 1
ATOM 762 N N . ASP A 1 92 ? -0.108 -2.132 6.616 1.00 98.00 92 ASP A N 1
ATOM 763 C CA . ASP A 1 92 ? 0.181 -3.537 6.935 1.00 98.00 92 ASP A CA 1
ATOM 764 C C . ASP A 1 92 ? 0.522 -4.346 5.675 1.00 98.00 92 ASP A C 1
ATOM 766 O O . ASP A 1 92 ? 1.221 -5.362 5.711 1.00 98.00 92 ASP A O 1
ATOM 770 N N . GLY A 1 93 ? 0.064 -3.865 4.522 1.00 97.69 93 GLY A N 1
ATOM 771 C CA . GLY A 1 93 ? 0.342 -4.443 3.221 1.00 97.69 93 GLY A CA 1
ATOM 772 C C . GLY A 1 93 ? -0.122 -3.534 2.093 1.00 97.69 93 GLY A C 1
ATOM 773 O O . GLY A 1 93 ? -0.365 -2.348 2.280 1.00 97.69 93 GLY A O 1
ATOM 774 N N . LEU A 1 94 ? -0.229 -4.094 0.893 1.00 97.88 94 LEU A N 1
ATOM 775 C CA . LEU A 1 94 ? -0.590 -3.354 -0.313 1.00 97.88 94 LEU A CA 1
ATOM 776 C C . LEU A 1 94 ? -1.721 -4.076 -1.038 1.00 97.88 94 LEU A C 1
ATOM 778 O O . LEU A 1 94 ? -1.709 -5.305 -1.142 1.00 97.88 94 LEU A O 1
ATOM 782 N N . ALA A 1 95 ? -2.672 -3.317 -1.575 1.00 96.56 95 ALA A N 1
ATOM 783 C CA . ALA A 1 95 ? -3.731 -3.844 -2.426 1.00 96.56 95 ALA A CA 1
ATOM 784 C C . ALA A 1 95 ? -3.449 -3.533 -3.903 1.00 96.56 95 ALA A C 1
ATOM 786 O O . ALA A 1 95 ? -2.984 -2.449 -4.253 1.00 96.56 95 ALA A O 1
ATOM 787 N N . PHE A 1 96 ? -3.772 -4.478 -4.787 1.00 93.81 96 PHE A N 1
ATOM 788 C CA . PHE A 1 96 ? -3.646 -4.315 -6.236 1.00 93.81 96 PHE A CA 1
ATOM 789 C C . PHE A 1 96 ? -4.961 -4.712 -6.905 1.00 93.81 96 PHE A C 1
ATOM 791 O O . PHE A 1 96 ? -5.412 -5.848 -6.768 1.00 93.81 96 PHE A O 1
ATOM 798 N N . TRP A 1 97 ? -5.577 -3.777 -7.629 1.00 90.50 97 TRP A N 1
ATOM 799 C CA . TRP A 1 97 ? -6.823 -4.007 -8.368 1.00 90.50 97 TRP A CA 1
ATOM 800 C C . TRP A 1 97 ? -6.581 -4.041 -9.886 1.00 90.50 97 TRP A C 1
ATOM 802 O O . TRP A 1 97 ? -5.722 -3.316 -10.392 1.00 90.50 97 TRP A O 1
ATOM 812 N N . ASP A 1 98 ? -7.361 -4.848 -10.616 1.00 87.25 98 ASP A N 1
ATOM 813 C CA . ASP A 1 98 ? -7.278 -5.065 -12.075 1.00 87.25 98 ASP A CA 1
ATOM 814 C C . ASP A 1 98 ? -5.895 -5.511 -12.583 1.00 87.25 98 ASP A C 1
ATOM 816 O O . ASP A 1 98 ? -5.277 -4.930 -13.480 1.00 87.25 98 ASP A O 1
ATOM 820 N N . CYS A 1 99 ? -5.388 -6.596 -12.001 1.00 86.25 99 CYS A N 1
ATOM 821 C CA . CYS A 1 99 ? -4.110 -7.196 -12.385 1.00 86.25 99 CYS A CA 1
ATOM 822 C C . CYS A 1 99 ? -4.171 -8.055 -13.663 1.00 86.25 99 CYS A C 1
ATOM 824 O O . CYS A 1 99 ? -3.140 -8.300 -14.289 1.00 86.25 99 CYS A O 1
ATOM 826 N N . ASN A 1 100 ? -5.358 -8.514 -14.065 1.00 82.50 100 ASN A N 1
ATOM 827 C CA . ASN A 1 100 ? -5.554 -9.495 -15.139 1.00 82.50 100 ASN A CA 1
ATOM 828 C C . ASN A 1 100 ? -5.054 -9.019 -16.518 1.00 82.50 100 ASN A C 1
ATOM 830 O O . ASN A 1 100 ? -4.490 -9.813 -17.264 1.00 82.50 100 ASN A O 1
ATOM 834 N N . GLY A 1 101 ? -5.205 -7.734 -16.855 1.00 77.50 101 GLY A N 1
ATOM 835 C CA . GLY A 1 101 ? -4.789 -7.183 -18.156 1.00 77.50 101 GLY A CA 1
ATOM 836 C C . GLY A 1 101 ? -3.304 -6.819 -18.267 1.00 77.50 101 GLY A C 1
ATOM 837 O O . GLY A 1 101 ? -2.852 -6.366 -19.315 1.00 77.50 101 GLY A O 1
ATOM 838 N N . ARG A 1 102 ? -2.529 -6.978 -17.189 1.00 78.31 102 ARG A N 1
ATOM 839 C CA . ARG A 1 102 ? -1.182 -6.395 -17.063 1.00 78.31 102 ARG A CA 1
ATOM 840 C C . ARG A 1 102 ? -0.050 -7.406 -17.211 1.00 78.31 102 ARG A C 1
ATOM 842 O O . ARG A 1 102 ? 1.115 -7.048 -17.051 1.00 78.31 102 ARG A O 1
ATOM 849 N N . TYR A 1 103 ? -0.357 -8.661 -17.532 1.00 75.69 103 TYR A N 1
ATOM 850 C CA . TYR A 1 103 ? 0.636 -9.727 -17.698 1.00 75.69 103 TYR A CA 1
ATOM 851 C C . TYR A 1 103 ? 1.768 -9.432 -18.715 1.00 75.69 103 TYR A C 1
ATOM 853 O O . TYR A 1 103 ? 2.870 -9.932 -18.484 1.00 75.69 103 TYR A O 1
ATOM 861 N N . PRO A 1 104 ? 1.601 -8.611 -19.783 1.00 74.81 104 PRO A N 1
ATOM 862 C CA . PRO A 1 104 ? 2.710 -8.306 -20.696 1.00 74.81 104 PRO A CA 1
ATOM 863 C C . PRO A 1 104 ? 3.795 -7.405 -20.082 1.00 74.81 104 PRO A C 1
ATOM 865 O O . PRO A 1 104 ? 4.905 -7.327 -20.607 1.00 74.81 104 PRO A O 1
ATOM 868 N N . LEU A 1 105 ? 3.503 -6.718 -18.971 1.00 76.75 105 LEU A N 1
ATOM 869 C CA . LEU A 1 105 ? 4.395 -5.746 -18.328 1.00 76.75 105 LEU A CA 1
ATOM 870 C C . LEU A 1 105 ? 5.335 -6.439 -17.327 1.00 76.75 105 LEU A C 1
ATOM 872 O O . LEU A 1 105 ? 5.301 -6.180 -16.125 1.00 76.75 105 LEU A O 1
ATOM 876 N N . LEU A 1 106 ? 6.168 -7.361 -17.821 1.00 76.81 106 LEU A N 1
ATOM 877 C CA . LEU A 1 106 ? 7.010 -8.244 -16.995 1.00 76.81 106 LEU A CA 1
ATOM 878 C C . LEU A 1 106 ? 7.926 -7.495 -16.014 1.00 76.81 106 LEU A C 1
ATOM 880 O O . LEU A 1 106 ? 8.147 -7.959 -14.898 1.00 76.81 106 LEU A O 1
ATOM 884 N N . ASN A 1 107 ? 8.437 -6.328 -16.405 1.00 75.56 107 ASN A N 1
ATOM 885 C CA . ASN A 1 107 ? 9.277 -5.495 -15.544 1.00 75.56 107 ASN A CA 1
ATOM 886 C C . ASN A 1 107 ? 8.512 -4.938 -14.330 1.00 75.56 107 ASN A C 1
ATOM 888 O O . ASN A 1 107 ? 9.090 -4.824 -13.255 1.00 75.56 107 ASN A O 1
ATOM 892 N N . GLN A 1 108 ? 7.219 -4.628 -14.469 1.00 83.88 108 GLN A N 1
ATOM 893 C CA . GLN A 1 108 ? 6.390 -4.205 -13.337 1.00 83.88 108 GLN A CA 1
ATOM 894 C C . GLN A 1 108 ? 6.211 -5.357 -12.350 1.00 83.88 108 GLN A C 1
ATOM 896 O O . GLN A 1 108 ? 6.383 -5.173 -11.150 1.00 83.88 108 GLN A O 1
ATOM 901 N N . TRP A 1 109 ? 5.947 -6.566 -12.850 1.00 86.19 109 TRP A N 1
ATOM 902 C CA . TRP A 1 109 ? 5.768 -7.750 -12.004 1.00 86.19 109 TRP A CA 1
ATOM 903 C C . TRP A 1 109 ? 7.027 -8.154 -11.236 1.00 86.19 109 TRP A C 1
ATOM 905 O O . TRP A 1 109 ? 6.920 -8.665 -10.120 1.00 86.19 109 TRP A O 1
ATOM 915 N N . GLN A 1 110 ? 8.213 -7.884 -11.792 1.00 85.50 110 GLN A N 1
ATOM 916 C CA . GLN A 1 110 ? 9.475 -8.058 -11.070 1.00 85.50 110 GLN A CA 1
ATOM 917 C C . GLN A 1 110 ? 9.563 -7.174 -9.825 1.00 85.50 110 GLN A C 1
ATOM 919 O O . GLN A 1 110 ? 10.045 -7.655 -8.806 1.00 85.50 110 GLN A O 1
ATOM 924 N N . ALA A 1 111 ? 9.062 -5.937 -9.885 1.00 89.25 111 ALA A N 1
ATOM 925 C CA . ALA A 1 111 ? 8.981 -5.069 -8.714 1.00 89.25 111 ALA A CA 1
ATOM 926 C C . ALA A 1 111 ? 7.848 -5.499 -7.774 1.00 89.25 111 ALA A C 1
ATOM 928 O O . ALA A 1 111 ? 8.088 -5.716 -6.590 1.00 89.25 111 ALA A O 1
ATOM 929 N N . VAL A 1 112 ? 6.631 -5.693 -8.303 1.00 90.75 112 VAL A N 1
ATOM 930 C CA . VAL A 1 112 ? 5.419 -5.993 -7.513 1.00 90.75 112 VAL A CA 1
ATOM 931 C C . VAL A 1 112 ? 5.598 -7.212 -6.605 1.00 90.75 112 VAL A C 1
ATOM 933 O O . VAL A 1 112 ? 5.192 -7.170 -5.447 1.00 90.75 112 VAL A O 1
ATOM 936 N N . ARG A 1 113 ? 6.258 -8.277 -7.083 1.00 89.81 113 ARG A N 1
ATOM 937 C CA . ARG A 1 113 ? 6.501 -9.495 -6.285 1.00 89.81 113 ARG A CA 1
ATOM 938 C C . ARG A 1 113 ? 7.403 -9.262 -5.062 1.00 89.81 113 ARG A C 1
ATOM 940 O O . ARG A 1 113 ? 7.470 -10.121 -4.190 1.00 89.81 113 ARG A O 1
ATOM 947 N N . GLU A 1 114 ? 8.147 -8.158 -5.034 1.00 91.38 114 GLU A N 1
ATOM 948 C CA . GLU A 1 114 ? 9.148 -7.874 -4.005 1.00 91.38 114 GLU A CA 1
ATOM 949 C C . GLU A 1 114 ? 8.710 -6.778 -3.030 1.00 91.38 114 GLU A C 1
ATOM 951 O O . GLU A 1 114 ? 9.334 -6.647 -1.981 1.00 91.38 114 GLU A O 1
ATOM 956 N N . LEU A 1 115 ? 7.613 -6.060 -3.307 1.00 94.88 115 LEU A N 1
ATOM 957 C CA . LEU A 1 115 ? 7.178 -4.898 -2.518 1.00 94.88 115 LEU A CA 1
ATOM 958 C C . LEU A 1 115 ? 6.901 -5.203 -1.038 1.00 94.88 115 LEU A C 1
ATOM 960 O O . LEU A 1 115 ? 6.995 -4.301 -0.219 1.00 94.88 115 LEU A O 1
ATOM 964 N N . GLY A 1 116 ? 6.627 -6.460 -0.677 1.00 94.31 116 GLY A N 1
ATOM 965 C CA . GLY A 1 116 ? 6.459 -6.868 0.723 1.00 94.31 116 GLY A CA 1
ATOM 966 C C . GLY A 1 116 ? 7.747 -6.866 1.563 1.00 94.31 116 GLY A C 1
ATOM 967 O O . GLY A 1 116 ? 7.666 -6.966 2.784 1.00 94.31 116 GLY A O 1
ATOM 968 N N . HIS A 1 117 ? 8.932 -6.750 0.954 1.00 94.19 117 HIS A N 1
ATOM 969 C CA . HIS A 1 117 ? 10.213 -6.696 1.673 1.00 94.19 117 HIS A CA 1
ATOM 970 C C . HIS A 1 117 ? 10.518 -5.258 2.113 1.00 94.19 117 HIS A C 1
ATOM 972 O O . HIS A 1 117 ? 11.407 -4.609 1.563 1.00 94.19 117 HIS A O 1
ATOM 978 N N . GLN A 1 118 ? 9.764 -4.757 3.094 1.00 93.81 118 GLN A N 1
ATOM 979 C CA . GLN A 1 118 ? 9.782 -3.349 3.523 1.00 93.81 118 GLN A CA 1
ATOM 980 C C . GLN A 1 118 ? 11.198 -2.818 3.814 1.00 93.81 118 GLN A C 1
ATOM 982 O O . GLN A 1 118 ? 11.578 -1.756 3.324 1.00 93.81 118 GLN A O 1
ATOM 987 N N . GLU A 1 119 ? 12.005 -3.594 4.544 1.00 92.88 119 GLU A N 1
ATOM 988 C CA . GLU A 1 119 ? 13.376 -3.234 4.946 1.00 92.88 119 GLU A CA 1
ATOM 989 C C . GLU A 1 119 ? 14.342 -3.074 3.760 1.00 92.88 119 GLU A C 1
ATOM 991 O O . GLU A 1 119 ? 15.371 -2.403 3.858 1.00 92.88 119 GLU A O 1
ATOM 996 N N . GLU A 1 120 ? 14.022 -3.692 2.625 1.00 92.75 120 GLU A N 1
ATOM 997 C CA . GLU A 1 120 ? 14.879 -3.712 1.446 1.00 92.75 120 GLU A CA 1
ATOM 998 C C . GLU A 1 120 ? 14.517 -2.623 0.426 1.00 92.75 120 GLU A C 1
ATOM 1000 O O . GLU A 1 120 ? 15.352 -2.273 -0.413 1.00 92.75 120 GLU A O 1
ATOM 1005 N N . LEU A 1 121 ? 13.313 -2.039 0.514 1.00 91.50 121 LEU A N 1
ATOM 1006 C CA . LEU A 1 121 ? 12.816 -1.058 -0.459 1.00 91.50 121 LEU A CA 1
ATOM 1007 C C . LEU A 1 121 ? 13.766 0.136 -0.616 1.00 91.50 121 LEU A C 1
ATOM 1009 O O . LEU A 1 121 ? 14.067 0.531 -1.741 1.00 91.50 121 LEU A O 1
ATOM 1013 N N . GLY A 1 122 ? 14.289 0.670 0.495 1.00 86.44 122 GLY A N 1
ATOM 1014 C CA . GLY A 1 122 ? 15.235 1.792 0.477 1.00 86.44 122 GLY A CA 1
ATOM 1015 C C . GLY A 1 122 ? 16.521 1.470 -0.290 1.00 86.44 122 GLY A C 1
ATOM 1016 O O . GLY A 1 122 ? 16.932 2.229 -1.164 1.00 86.44 122 GLY A O 1
ATOM 1017 N N . LYS A 1 123 ? 17.102 0.288 -0.055 1.00 89.50 123 LYS A N 1
ATOM 1018 C CA . LYS A 1 123 ? 18.331 -0.156 -0.738 1.00 89.50 123 LYS A CA 1
ATOM 1019 C C . LYS A 1 123 ? 18.120 -0.322 -2.243 1.00 89.50 123 LYS A C 1
ATOM 1021 O O . LYS A 1 123 ? 19.026 -0.096 -3.044 1.00 89.50 123 LYS A O 1
ATOM 1026 N N . TRP A 1 124 ? 16.934 -0.767 -2.650 1.00 90.19 124 TRP A N 1
ATOM 1027 C CA . TRP A 1 124 ? 16.637 -1.035 -4.058 1.00 90.19 124 TRP A CA 1
ATOM 1028 C C . TRP A 1 124 ? 16.401 0.233 -4.866 1.00 90.19 124 TRP A C 1
ATOM 1030 O O . TRP A 1 124 ? 16.717 0.248 -6.057 1.00 90.19 124 TRP A O 1
ATOM 1040 N N . LEU A 1 125 ? 15.914 1.292 -4.216 1.00 86.88 125 LEU A N 1
ATOM 1041 C CA . LEU A 1 125 ? 15.807 2.621 -4.814 1.00 86.88 125 LEU A CA 1
ATOM 1042 C C . LEU A 1 125 ? 17.182 3.207 -5.151 1.00 86.88 125 LEU A C 1
ATOM 1044 O O . LEU A 1 125 ? 17.342 3.818 -6.202 1.00 86.88 125 LEU A O 1
ATOM 1048 N N . GLU A 1 126 ? 18.192 2.959 -4.317 1.00 86.69 126 GLU A N 1
ATOM 1049 C CA . GLU A 1 126 ? 19.556 3.458 -4.540 1.00 86.69 126 GLU A CA 1
ATOM 1050 C C . GLU A 1 126 ? 20.323 2.691 -5.632 1.00 86.69 126 GLU A C 1
ATOM 1052 O O . GLU A 1 126 ? 21.250 3.228 -6.235 1.00 86.69 126 GLU A O 1
ATOM 1057 N N . THR A 1 127 ? 19.961 1.430 -5.891 1.00 82.56 127 THR A N 1
ATOM 1058 C CA . THR A 1 127 ? 20.770 0.494 -6.701 1.00 82.56 127 THR A CA 1
ATOM 1059 C C . THR A 1 127 ? 20.196 0.168 -8.084 1.00 82.56 127 THR A C 1
ATOM 1061 O O . THR A 1 127 ? 20.779 -0.645 -8.799 1.00 82.56 127 THR A O 1
ATOM 1064 N N . GLU A 1 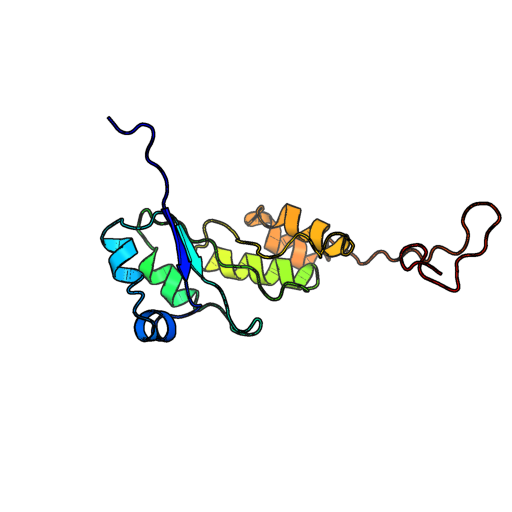128 ? 19.072 0.780 -8.478 1.00 72.38 128 GLU A N 1
ATOM 1065 C CA . GLU A 1 128 ? 18.360 0.515 -9.744 1.00 72.38 128 GLU A CA 1
ATOM 1066 C C . GLU A 1 128 ? 18.139 -0.994 -9.996 1.00 72.38 128 GLU A C 1
ATOM 1068 O O . GLU A 1 128 ? 18.443 -1.547 -11.054 1.00 72.38 128 GLU A O 1
ATOM 1073 N N . ARG A 1 129 ? 17.600 -1.688 -8.984 1.00 78.44 129 ARG A N 1
ATOM 1074 C CA . ARG A 1 129 ? 17.477 -3.159 -8.936 1.00 78.44 129 ARG A CA 1
ATOM 1075 C C . ARG A 1 129 ? 16.763 -3.796 -10.133 1.00 78.44 129 ARG A C 1
ATOM 1077 O O . ARG A 1 129 ? 17.042 -4.948 -10.472 1.00 78.44 129 ARG A O 1
ATOM 1084 N N . PHE A 1 130 ? 15.842 -3.073 -10.763 1.00 78.12 130 PHE A N 1
ATOM 1085 C CA . PHE A 1 130 ? 15.013 -3.571 -11.861 1.00 78.12 130 PHE A CA 1
ATOM 1086 C C . PHE A 1 130 ? 15.334 -2.840 -13.172 1.00 78.12 130 PHE A C 1
ATOM 1088 O O . PHE A 1 130 ? 14.494 -2.091 -13.686 1.00 78.12 130 PHE A O 1
ATOM 1095 N N . PRO A 1 131 ? 16.536 -3.040 -13.745 1.00 68.62 131 PRO A N 1
ATOM 1096 C CA . PRO A 1 131 ? 16.912 -2.359 -14.972 1.00 68.62 131 PRO A CA 1
ATOM 1097 C C . PRO A 1 131 ? 15.991 -2.800 -16.112 1.00 68.62 131 PRO A C 1
ATOM 1099 O O . PRO A 1 131 ? 15.715 -3.992 -16.297 1.00 68.62 131 PRO A O 1
ATOM 1102 N N . ARG A 1 132 ? 15.539 -1.846 -16.933 1.00 65.25 132 ARG A N 1
ATOM 1103 C CA . ARG A 1 132 ? 14.764 -2.164 -18.139 1.00 65.25 132 ARG A CA 1
ATOM 1104 C C . ARG A 1 132 ? 15.660 -2.870 -19.156 1.00 65.25 132 ARG A C 1
ATOM 1106 O O . ARG A 1 132 ? 16.367 -2.229 -19.928 1.00 65.25 132 ARG A O 1
ATOM 1113 N N . ARG A 1 133 ? 15.612 -4.202 -19.195 1.00 65.56 133 ARG A N 1
ATOM 1114 C CA . ARG A 1 133 ? 16.266 -4.991 -20.246 1.00 65.56 133 ARG A CA 1
ATOM 1115 C C . ARG A 1 133 ? 15.298 -5.233 -21.393 1.00 65.56 133 ARG A C 1
ATOM 1117 O O . ARG A 1 133 ? 14.505 -6.169 -21.361 1.00 65.56 133 ARG A O 1
ATOM 1124 N N . PHE A 1 134 ? 15.396 -4.409 -22.428 1.00 67.31 134 PHE A N 1
ATOM 1125 C CA . PHE A 1 134 ? 14.771 -4.706 -23.711 1.00 67.31 134 PHE A CA 1
ATOM 1126 C C . PHE A 1 134 ? 15.768 -5.450 -24.591 1.00 67.31 134 PHE A C 1
ATOM 1128 O O . PHE A 1 134 ? 16.847 -4.945 -24.887 1.00 67.31 134 PHE A O 1
ATOM 1135 N N . SER A 1 135 ? 15.403 -6.657 -25.013 1.00 69.69 135 SER A N 1
ATOM 1136 C CA . SER A 1 135 ? 16.100 -7.356 -26.092 1.00 69.69 135 SER A CA 1
ATOM 1137 C C . SER A 1 135 ? 15.210 -7.295 -27.321 1.00 69.69 135 SER A C 1
ATOM 1139 O O . SER A 1 135 ? 14.133 -7.887 -27.330 1.00 69.69 135 SER A O 1
ATOM 1141 N N . LEU A 1 136 ? 15.632 -6.550 -28.342 1.00 72.44 136 LEU A N 1
ATOM 1142 C CA . LEU A 1 136 ? 14.910 -6.526 -29.609 1.00 72.44 136 LEU A CA 1
ATOM 1143 C C . LEU A 1 136 ? 15.073 -7.891 -30.283 1.00 72.44 136 LEU A C 1
ATOM 1145 O O . LEU A 1 136 ? 16.169 -8.244 -30.725 1.00 72.44 136 LEU A O 1
ATOM 1149 N N . LEU A 1 137 ? 13.986 -8.655 -30.361 1.00 76.94 137 LEU A N 1
ATOM 1150 C CA . LEU A 1 137 ? 13.978 -9.921 -31.077 1.00 76.94 137 LEU A CA 1
ATOM 1151 C C . LEU A 1 137 ? 14.021 -9.631 -32.579 1.00 76.94 137 LEU A C 1
ATOM 1153 O O . LEU A 1 137 ? 13.066 -9.108 -33.137 1.00 76.94 137 LEU A O 1
ATOM 1157 N N . ARG A 1 138 ? 15.147 -9.938 -33.228 1.00 82.44 138 ARG A N 1
ATOM 1158 C CA . ARG A 1 138 ? 15.314 -9.704 -34.674 1.00 82.44 138 ARG A CA 1
ATOM 1159 C C . ARG A 1 138 ? 15.018 -10.939 -35.515 1.00 82.44 138 ARG A C 1
ATOM 1161 O O . ARG A 1 138 ? 14.582 -10.810 -36.655 1.00 82.44 138 ARG A O 1
ATOM 1168 N N . ARG A 1 139 ? 15.273 -12.131 -34.969 1.00 84.62 139 ARG A N 1
ATOM 1169 C CA . ARG A 1 139 ? 15.099 -13.408 -35.667 1.00 84.62 139 ARG A CA 1
ATOM 1170 C C . ARG A 1 139 ? 14.507 -14.473 -34.755 1.00 84.62 139 ARG A C 1
ATOM 1172 O O . ARG A 1 139 ? 14.897 -14.565 -33.592 1.00 84.62 139 ARG A O 1
ATOM 1179 N N . VAL A 1 140 ? 13.614 -15.285 -35.311 1.00 85.06 140 VAL A N 1
ATOM 1180 C CA . VAL A 1 140 ? 13.107 -16.526 -34.711 1.00 85.06 140 VAL A CA 1
ATOM 1181 C C . VAL A 1 140 ? 13.241 -17.617 -35.763 1.00 85.06 140 VAL A C 1
ATOM 1183 O O . VAL A 1 140 ? 12.573 -17.557 -36.794 1.00 85.06 140 VAL A O 1
ATOM 1186 N N . ALA A 1 141 ? 14.122 -18.589 -35.515 1.00 86.12 141 ALA A N 1
ATOM 1187 C CA . ALA A 1 141 ? 14.562 -19.541 -36.538 1.00 86.12 141 ALA A CA 1
ATOM 1188 C C . ALA A 1 141 ? 14.985 -18.798 -37.826 1.00 86.12 141 ALA A C 1
ATOM 1190 O O . ALA A 1 141 ? 15.811 -17.884 -37.758 1.00 86.12 141 ALA A O 1
ATOM 1191 N N . ASP A 1 142 ? 14.384 -19.144 -38.965 1.00 90.19 142 ASP A N 1
ATOM 1192 C CA . ASP A 1 142 ? 14.689 -18.556 -40.273 1.00 90.19 142 ASP A CA 1
ATOM 1193 C C . ASP A 1 142 ? 13.888 -17.277 -40.583 1.00 90.19 142 ASP A C 1
ATOM 1195 O O . ASP A 1 142 ? 14.070 -16.667 -41.637 1.00 90.19 142 ASP A O 1
ATOM 1199 N N . TYR A 1 143 ? 13.010 -16.837 -39.675 1.00 82.06 143 TYR A N 1
ATOM 1200 C CA . TYR A 1 143 ? 12.156 -15.669 -39.883 1.00 82.06 143 TYR A CA 1
ATOM 1201 C C . TYR A 1 143 ? 12.762 -14.405 -39.276 1.00 82.06 143 TYR A C 1
ATOM 1203 O O . TYR A 1 143 ? 13.154 -14.373 -38.106 1.00 82.06 143 TYR A O 1
ATOM 1211 N N . THR A 1 144 ? 12.769 -13.330 -40.063 1.00 86.25 144 THR A N 1
ATOM 1212 C CA . THR A 1 144 ? 13.044 -11.970 -39.589 1.00 86.25 144 THR A CA 1
ATOM 1213 C C . THR A 1 144 ? 11.764 -11.378 -38.996 1.00 86.25 144 THR A C 1
ATOM 1215 O O . THR A 1 144 ? 10.746 -11.293 -39.679 1.00 86.25 144 THR A O 1
ATOM 1218 N N . VAL A 1 145 ? 11.818 -10.973 -37.727 1.00 83.44 145 VAL A N 1
ATOM 1219 C CA . VAL A 1 145 ? 10.669 -10.460 -36.949 1.00 83.44 145 VAL A CA 1
ATOM 1220 C C . VAL A 1 145 ? 10.944 -9.071 -36.360 1.00 83.44 145 VAL A C 1
ATOM 1222 O O . VAL A 1 145 ? 10.347 -8.670 -35.371 1.00 83.44 145 VAL A O 1
ATOM 1225 N N . ASP A 1 146 ? 11.864 -8.321 -36.963 1.00 80.38 146 ASP A N 1
ATOM 1226 C CA . ASP A 1 146 ? 12.291 -6.995 -36.496 1.00 80.38 146 ASP A CA 1
ATOM 1227 C C . ASP A 1 146 ? 11.327 -5.851 -36.864 1.00 80.38 146 ASP A C 1
ATOM 1229 O O . ASP A 1 146 ? 11.512 -4.724 -36.403 1.00 80.38 146 ASP A O 1
ATOM 1233 N N . ARG A 1 147 ? 10.293 -6.133 -37.670 1.00 72.19 147 ARG A N 1
ATOM 1234 C CA . ARG A 1 147 ? 9.324 -5.139 -38.156 1.00 72.19 147 ARG A CA 1
ATOM 1235 C C . ARG A 1 147 ? 8.073 -4.999 -37.283 1.00 72.19 147 ARG A C 1
ATOM 1237 O O . ARG A 1 147 ? 7.541 -3.898 -37.184 1.00 72.19 147 ARG A O 1
ATOM 1244 N N . TYR A 1 148 ? 7.606 -6.085 -36.663 1.00 63.72 148 TYR A N 1
ATOM 1245 C CA . TYR A 1 148 ? 6.384 -6.114 -35.850 1.00 63.72 148 TYR A CA 1
ATOM 1246 C C . TYR A 1 148 ? 6.622 -6.889 -34.557 1.00 63.72 148 TYR A C 1
ATOM 1248 O O . TYR A 1 148 ? 7.356 -7.876 -34.547 1.00 63.72 148 TYR A O 1
ATOM 1256 N N . TRP A 1 149 ? 5.994 -6.453 -33.462 1.00 58.41 149 TRP A N 1
ATOM 1257 C CA . TRP A 1 149 ? 6.077 -7.168 -32.192 1.00 58.41 149 TRP A CA 1
ATOM 1258 C C . TRP A 1 149 ? 5.497 -8.584 -32.366 1.00 58.41 149 TRP A C 1
ATOM 1260 O O . TRP A 1 149 ? 4.333 -8.708 -32.739 1.00 58.41 149 TRP A O 1
ATOM 1270 N N . PRO A 1 150 ? 6.240 -9.664 -32.062 1.00 59.62 150 PRO A N 1
ATOM 1271 C CA . PRO A 1 150 ? 5.779 -11.032 -32.324 1.00 59.62 150 PRO A CA 1
ATOM 1272 C C . PRO A 1 150 ? 4.442 -11.390 -31.652 1.00 59.62 150 PRO A C 1
ATOM 1274 O O . PRO A 1 150 ? 3.748 -12.296 -32.099 1.00 59.62 150 PRO A O 1
ATOM 1277 N N . GLY A 1 151 ? 4.074 -10.682 -30.578 1.00 60.81 151 GLY A N 1
ATOM 1278 C CA . GLY A 1 151 ? 2.822 -10.880 -29.847 1.00 60.81 151 GLY A CA 1
ATOM 1279 C C . GLY A 1 151 ? 1.644 -10.003 -30.283 1.00 60.81 151 GLY A C 1
ATOM 1280 O O . GLY A 1 151 ? 0.591 -10.115 -29.668 1.00 60.81 151 GLY A O 1
ATOM 1281 N N . SER A 1 152 ? 1.789 -9.112 -31.273 1.00 58.34 152 SER A N 1
ATOM 1282 C CA . SER A 1 152 ? 0.680 -8.237 -31.693 1.00 58.34 152 SER A CA 1
ATOM 1283 C C . SER A 1 152 ? -0.260 -8.890 -32.707 1.00 58.34 152 SER A C 1
ATOM 1285 O O . SER A 1 152 ? -1.301 -8.313 -33.000 1.00 58.34 152 SER A O 1
ATOM 1287 N N . 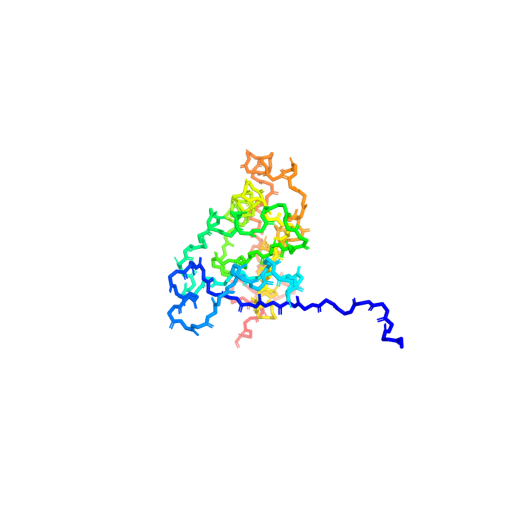GLY A 1 153 ? 0.097 -10.070 -33.233 1.00 48.88 153 GLY A N 1
ATOM 1288 C CA . GLY A 1 153 ? -0.455 -10.549 -34.500 1.00 48.88 153 GLY A CA 1
ATOM 1289 C C . GLY A 1 153 ? 0.032 -9.632 -35.625 1.00 48.88 153 GLY A C 1
ATOM 1290 O O . GLY A 1 153 ? -0.044 -8.409 -35.513 1.00 48.88 153 GLY A O 1
ATOM 1291 N N . GLY A 1 154 ? 0.656 -10.198 -36.653 1.00 45.19 154 GLY A N 1
ATOM 1292 C CA . GLY A 1 154 ? 1.014 -9.423 -37.846 1.00 45.19 154 GLY A CA 1
ATOM 1293 C C . GLY A 1 154 ? -0.214 -8.897 -38.576 1.00 45.19 154 GLY A C 1
ATOM 1294 O O . GLY A 1 154 ? -1.285 -9.533 -38.450 1.00 45.19 154 GLY A O 1
#

pLDDT: mean 87.8, std 12.97, range [39.47, 98.56]

Radius of gyration: 19.96 Å; chains: 1; bounding box: 43×36×58 Å

Secondary structure (DSSP, 8-state):
---S----EEEEESSHHHHHHTT--HHHHHHTT--SEEEEE-SSTTPPP-HHHHHHHHTTSS-EE--B--SSS--HHHHHHHHHHHHHTT-S--B----GGGTT-HHHHHHHTTTT-HHHHHHHHHHT-S--------EETTEE-SSS-TTS--